Protein AF-A0A8J5ZFB8-F1 (afdb_monomer)

Organism: NCBI:txid47600

Structure (mmCIF, N/CA/C/O backbone):
data_AF-A0A8J5ZFB8-F1
#
_entry.id   AF-A0A8J5ZFB8-F1
#
loop_
_atom_site.group_PDB
_atom_site.id
_atom_site.type_symbol
_atom_site.label_atom_id
_atom_site.label_alt_id
_atom_site.label_comp_id
_atom_site.label_asym_id
_atom_site.label_entity_id
_atom_site.label_seq_id
_atom_site.pdbx_PDB_ins_code
_atom_site.Cartn_x
_atom_site.Cartn_y
_atom_site.Cartn_z
_atom_site.occupancy
_atom_site.B_iso_or_equiv
_atom_site.auth_seq_id
_atom_site.auth_comp_id
_atom_site.auth_asym_id
_atom_site.auth_atom_id
_atom_site.pdbx_PDB_model_num
ATOM 1 N N . MET A 1 1 ? 6.497 21.892 4.129 1.00 52.12 1 MET A N 1
ATOM 2 C CA . MET A 1 1 ? 6.433 20.637 3.339 1.00 52.12 1 MET A CA 1
ATOM 3 C C . MET A 1 1 ? 5.274 19.780 3.838 1.00 52.12 1 MET A C 1
ATOM 5 O O . MET A 1 1 ? 5.138 19.624 5.046 1.00 52.12 1 MET A O 1
ATOM 9 N N . LEU A 1 2 ? 4.440 19.245 2.940 1.00 57.38 2 LEU A N 1
ATOM 10 C CA . LEU A 1 2 ? 3.270 18.443 3.321 1.00 57.38 2 LEU A CA 1
ATOM 11 C C . LEU A 1 2 ? 3.693 17.146 4.047 1.00 57.38 2 LEU A C 1
ATOM 13 O O . LEU A 1 2 ? 4.609 16.471 3.569 1.00 57.38 2 LEU A O 1
ATOM 17 N N . PRO A 1 3 ? 3.012 16.735 5.138 1.00 61.84 3 PRO A N 1
ATOM 18 C CA . PRO A 1 3 ? 3.329 15.505 5.877 1.00 61.84 3 PRO A CA 1
ATOM 19 C C . PRO A 1 3 ? 3.434 14.254 4.992 1.00 61.84 3 PRO A C 1
ATOM 21 O O . PRO A 1 3 ? 4.301 13.407 5.196 1.00 61.84 3 PRO A O 1
ATOM 24 N N . LYS A 1 4 ? 2.604 14.178 3.944 1.00 54.25 4 LYS A N 1
ATOM 25 C CA . LYS A 1 4 ? 2.598 13.074 2.973 1.00 54.25 4 LYS A CA 1
ATOM 26 C C . LYS A 1 4 ? 3.912 12.949 2.189 1.00 54.25 4 LYS A C 1
ATOM 28 O O . LYS A 1 4 ? 4.352 11.833 1.936 1.00 54.25 4 LYS A O 1
ATOM 33 N N . VAL A 1 5 ? 4.564 14.069 1.861 1.00 63.19 5 VAL A N 1
ATOM 34 C CA . VAL A 1 5 ? 5.856 14.077 1.152 1.00 63.19 5 VAL A CA 1
ATOM 35 C C . VAL A 1 5 ? 6.967 13.561 2.066 1.00 63.19 5 VAL A C 1
ATOM 37 O O . VAL A 1 5 ? 7.755 12.724 1.646 1.00 63.19 5 VAL A O 1
ATOM 40 N N . ARG A 1 6 ? 6.976 13.957 3.346 1.00 62.75 6 ARG A N 1
ATOM 41 C CA . ARG A 1 6 ? 7.970 13.481 4.329 1.00 62.75 6 ARG A CA 1
ATOM 42 C C . ARG A 1 6 ? 7.887 11.972 4.558 1.00 62.75 6 ARG A C 1
ATOM 44 O O . ARG A 1 6 ? 8.910 11.294 4.566 1.00 62.75 6 ARG A O 1
ATOM 51 N N . VAL A 1 7 ? 6.673 11.440 4.715 1.00 71.19 7 VAL A N 1
ATOM 52 C CA . VAL A 1 7 ? 6.452 9.993 4.884 1.00 71.19 7 VAL A CA 1
ATOM 53 C C . VAL A 1 7 ? 6.897 9.229 3.638 1.00 71.19 7 VAL A C 1
ATOM 55 O O . VAL A 1 7 ? 7.527 8.181 3.754 1.00 71.19 7 VAL A O 1
ATOM 58 N N . PHE A 1 8 ? 6.603 9.757 2.450 1.00 69.00 8 PHE A N 1
ATOM 59 C CA . PHE A 1 8 ? 7.028 9.155 1.192 1.00 69.00 8 PHE A CA 1
ATOM 60 C C . PHE A 1 8 ? 8.556 9.142 1.038 1.00 69.00 8 PHE A C 1
ATOM 62 O O . PHE A 1 8 ? 9.12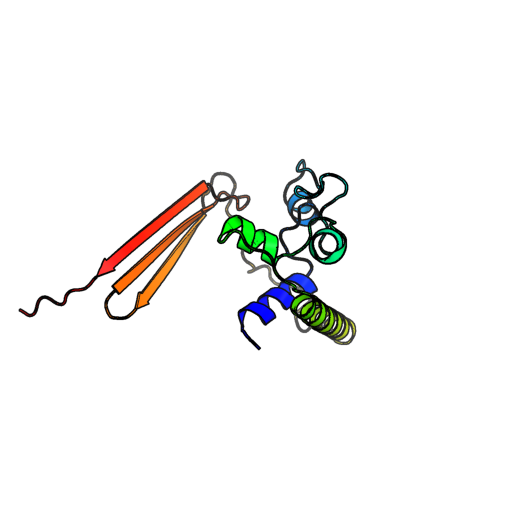3 8.078 0.795 1.00 69.00 8 PHE A O 1
ATOM 69 N N . SER A 1 9 ? 9.229 10.271 1.276 1.00 72.00 9 SER A N 1
ATOM 70 C CA . SER A 1 9 ? 10.695 10.355 1.240 1.00 72.00 9 SER A CA 1
ATOM 71 C C . SER A 1 9 ? 11.352 9.414 2.252 1.00 72.00 9 SER A C 1
ATOM 73 O O . SER A 1 9 ? 12.330 8.754 1.920 1.00 72.00 9 SER A O 1
ATOM 75 N N . CYS A 1 10 ? 10.787 9.280 3.457 1.00 73.50 10 CYS A N 1
ATOM 76 C CA . CYS A 1 10 ? 11.268 8.325 4.459 1.00 73.50 10 CYS A CA 1
ATOM 77 C C . CYS A 1 10 ? 11.179 6.872 3.955 1.00 73.50 10 CYS A C 1
ATOM 79 O O . CYS A 1 10 ? 12.138 6.112 4.070 1.00 73.50 10 CYS A O 1
ATOM 81 N N . ARG A 1 11 ? 10.063 6.496 3.313 1.00 76.94 11 ARG A N 1
ATOM 82 C CA . ARG A 1 11 ? 9.888 5.152 2.735 1.00 76.94 11 ARG A CA 1
ATOM 83 C C . ARG A 1 11 ? 10.858 4.861 1.588 1.00 76.94 11 ARG A C 1
ATOM 85 O O . ARG A 1 11 ? 11.337 3.735 1.486 1.00 76.94 11 ARG A O 1
ATOM 92 N N . ILE A 1 12 ? 11.157 5.858 0.753 1.00 77.75 12 ILE A N 1
ATOM 93 C CA . ILE A 1 12 ? 12.198 5.763 -0.285 1.00 77.75 12 ILE A CA 1
ATOM 94 C C . ILE A 1 12 ? 13.570 5.580 0.364 1.00 77.75 12 ILE A C 1
ATOM 96 O O . ILE A 1 12 ? 14.295 4.656 0.007 1.00 77.75 12 ILE A O 1
ATOM 100 N N . GLY A 1 13 ? 13.904 6.423 1.346 1.00 75.50 13 GLY A N 1
ATOM 101 C CA . GLY A 1 13 ? 15.188 6.384 2.046 1.00 75.50 13 GLY A CA 1
ATOM 102 C C . GLY A 1 13 ? 15.465 5.047 2.734 1.00 75.50 13 GLY A C 1
ATOM 103 O O . GLY A 1 13 ? 16.613 4.617 2.784 1.00 75.50 13 GLY A O 1
ATOM 104 N N . GLN A 1 14 ? 14.417 4.368 3.204 1.00 76.19 14 GLN A N 1
ATOM 105 C CA . GLN A 1 14 ? 14.492 3.043 3.824 1.00 76.19 14 GLN A CA 1
ATOM 106 C C . GLN A 1 14 ? 14.330 1.876 2.832 1.00 76.19 14 GLN A C 1
ATOM 108 O O . GLN A 1 14 ? 14.360 0.726 3.255 1.00 76.19 14 GLN A O 1
ATOM 113 N N . ASN A 1 15 ? 14.146 2.143 1.534 1.00 77.25 15 ASN A N 1
ATOM 114 C CA . ASN A 1 15 ? 13.854 1.134 0.509 1.00 77.25 15 ASN A CA 1
ATOM 115 C C . ASN A 1 15 ? 12.664 0.213 0.858 1.00 77.25 15 ASN A C 1
ATOM 117 O O . ASN A 1 15 ? 12.694 -0.978 0.580 1.00 77.25 15 ASN A O 1
ATOM 121 N N . ILE A 1 16 ? 11.607 0.757 1.470 1.00 79.38 16 ILE A N 1
ATOM 122 C CA . ILE A 1 16 ? 10.416 -0.010 1.899 1.00 79.38 16 ILE A CA 1
ATOM 123 C C . ILE A 1 16 ? 9.177 0.274 1.043 1.00 79.38 16 ILE A C 1
ATOM 125 O O . ILE A 1 16 ? 8.048 -0.008 1.454 1.00 79.38 16 ILE A O 1
ATOM 129 N N . LEU A 1 17 ? 9.349 0.885 -0.133 1.00 80.81 17 LEU A N 1
ATOM 130 C CA . LEU A 1 17 ? 8.241 0.976 -1.079 1.00 80.81 17 LEU A CA 1
ATOM 131 C C . LEU A 1 17 ? 7.858 -0.432 -1.566 1.00 80.81 17 LEU A C 1
ATOM 133 O O . LEU A 1 17 ? 8.731 -1.288 -1.703 1.00 80.81 17 LEU A O 1
ATOM 137 N N . PRO A 1 18 ? 6.563 -0.688 -1.823 1.00 79.56 18 PRO A N 1
ATOM 138 C CA . PRO A 1 18 ? 6.068 -1.996 -2.243 1.00 79.56 18 PRO A CA 1
ATOM 139 C C . PRO A 1 18 ? 6.366 -2.244 -3.730 1.00 79.56 18 PRO A C 1
ATOM 141 O O . PRO A 1 18 ? 5.467 -2.269 -4.571 1.00 79.56 18 PRO A O 1
ATOM 144 N N . THR A 1 19 ? 7.644 -2.360 -4.056 1.00 85.44 19 THR A N 1
ATOM 145 C CA . THR A 1 19 ? 8.169 -2.790 -5.351 1.00 85.44 19 THR A CA 1
ATOM 146 C C . THR A 1 19 ? 8.174 -4.316 -5.433 1.00 85.44 19 THR A C 1
ATOM 148 O O . THR A 1 19 ? 8.139 -4.990 -4.401 1.00 85.44 19 THR A O 1
ATOM 151 N N . TYR A 1 20 ? 8.135 -4.887 -6.641 1.00 81.19 20 TYR A N 1
ATOM 152 C CA . TYR A 1 20 ? 8.010 -6.344 -6.785 1.00 81.19 20 TYR A CA 1
ATOM 153 C C . TYR A 1 20 ? 9.247 -7.079 -6.262 1.00 81.19 20 TYR A C 1
ATOM 155 O O . TYR A 1 20 ? 9.095 -8.167 -5.716 1.00 81.19 20 TYR A O 1
ATOM 163 N N . ASP A 1 21 ? 10.433 -6.469 -6.318 1.00 86.31 21 ASP A N 1
ATOM 164 C CA . ASP A 1 21 ? 11.631 -6.993 -5.650 1.00 86.31 21 ASP A CA 1
ATOM 165 C C . ASP A 1 21 ? 11.443 -7.116 -4.122 1.00 86.31 21 ASP A C 1
ATOM 167 O O . ASP A 1 21 ? 11.659 -8.179 -3.540 1.00 86.31 21 ASP A O 1
ATOM 171 N N . ASN A 1 22 ? 10.938 -6.070 -3.470 1.00 81.69 22 ASN A N 1
ATOM 172 C CA . ASN A 1 22 ? 10.671 -6.032 -2.036 1.00 81.69 22 ASN A CA 1
ATOM 173 C C . ASN A 1 22 ? 9.534 -6.981 -1.643 1.00 81.69 22 ASN A C 1
ATOM 175 O O . ASN A 1 22 ? 9.583 -7.620 -0.592 1.00 81.69 22 ASN A O 1
ATOM 179 N N . ILE A 1 23 ? 8.510 -7.104 -2.489 1.00 78.25 23 ILE A N 1
ATOM 180 C CA . ILE A 1 23 ? 7.400 -8.034 -2.276 1.00 78.25 23 ILE A CA 1
ATOM 181 C C . ILE A 1 23 ? 7.880 -9.483 -2.423 1.00 78.25 23 ILE A C 1
ATOM 183 O O . ILE A 1 23 ? 7.521 -10.313 -1.589 1.00 78.25 23 ILE A O 1
ATOM 187 N N . ALA A 1 24 ? 8.711 -9.792 -3.421 1.00 82.12 24 ALA A N 1
ATOM 188 C CA . ALA A 1 24 ? 9.274 -11.127 -3.625 1.00 82.12 24 ALA A CA 1
ATOM 189 C C . ALA A 1 24 ? 10.224 -11.543 -2.486 1.00 82.12 24 ALA A C 1
ATOM 191 O O . ALA A 1 24 ? 10.258 -12.713 -2.104 1.00 82.12 24 ALA A O 1
ATOM 192 N N . CYS A 1 25 ? 10.925 -10.588 -1.860 1.00 76.56 25 CYS A N 1
ATOM 193 C CA . CYS A 1 25 ? 11.694 -10.835 -0.634 1.00 76.56 25 CYS A CA 1
ATOM 194 C C . CYS A 1 25 ? 10.813 -11.287 0.545 1.00 76.56 25 CYS A C 1
ATOM 196 O O . CYS A 1 25 ? 11.258 -12.065 1.390 1.00 76.56 25 CYS A O 1
ATOM 198 N N . ILE A 1 26 ? 9.561 -10.823 0.608 1.00 73.19 26 ILE A N 1
ATOM 199 C CA . ILE A 1 26 ? 8.589 -11.222 1.638 1.00 73.19 26 ILE A CA 1
ATOM 200 C C . ILE A 1 26 ? 7.872 -12.522 1.236 1.00 73.19 26 ILE A C 1
ATOM 202 O O . ILE A 1 26 ? 7.627 -13.384 2.082 1.00 73.19 26 ILE A O 1
ATOM 206 N N . ARG A 1 27 ? 7.548 -12.680 -0.052 1.00 71.69 27 ARG A N 1
ATOM 207 C CA . ARG A 1 27 ? 6.828 -13.821 -0.628 1.00 71.69 27 ARG A CA 1
ATOM 208 C C . ARG A 1 27 ? 7.687 -14.523 -1.669 1.00 71.69 27 ARG A C 1
ATOM 210 O O . ARG A 1 27 ? 7.728 -14.139 -2.838 1.00 71.69 27 ARG A O 1
ATOM 217 N N . LYS A 1 28 ? 8.310 -15.616 -1.238 1.00 72.50 28 LYS A N 1
ATOM 218 C CA . LYS A 1 28 ? 9.020 -16.524 -2.139 1.00 72.50 28 LYS A CA 1
ATOM 219 C C . LYS A 1 28 ? 8.042 -17.021 -3.218 1.00 72.50 28 LYS A C 1
ATOM 221 O O . LYS A 1 28 ? 6.899 -17.333 -2.893 1.00 72.50 28 LYS A O 1
ATOM 226 N N . ASN A 1 29 ? 8.495 -17.091 -4.471 1.00 79.06 29 ASN A N 1
ATOM 227 C CA . ASN A 1 29 ? 7.738 -17.483 -5.680 1.00 79.06 29 ASN A CA 1
ATOM 228 C C . ASN A 1 29 ? 6.887 -16.397 -6.363 1.00 79.06 29 ASN A C 1
ATOM 230 O O . ASN A 1 29 ? 6.173 -16.712 -7.314 1.00 79.06 29 ASN A O 1
ATOM 234 N N . LEU A 1 30 ? 6.958 -15.132 -5.942 1.00 77.44 30 LEU A N 1
ATOM 235 C CA . LEU A 1 30 ? 6.443 -14.041 -6.772 1.00 77.44 30 LEU A CA 1
ATOM 236 C C . LEU A 1 30 ? 7.491 -13.585 -7.785 1.00 77.44 30 LEU A C 1
ATOM 238 O O . LEU A 1 30 ? 8.684 -13.547 -7.493 1.00 77.44 30 LEU A O 1
ATOM 242 N N . SER A 1 31 ? 7.020 -13.234 -8.982 1.00 83.44 31 SER A N 1
ATOM 243 C CA . SER A 1 31 ? 7.865 -12.616 -9.998 1.00 83.44 31 SER A CA 1
ATOM 244 C C . SER A 1 31 ? 8.352 -11.255 -9.504 1.00 83.44 31 SER A C 1
ATOM 246 O O . SER A 1 31 ? 7.579 -10.473 -8.954 1.00 83.44 31 SER A O 1
ATOM 248 N N . THR A 1 32 ? 9.630 -10.971 -9.729 1.00 88.94 32 THR A N 1
ATOM 249 C CA . THR A 1 32 ? 10.240 -9.654 -9.524 1.00 88.94 32 THR A CA 1
ATOM 250 C C . THR A 1 32 ? 10.034 -8.736 -10.726 1.00 88.94 32 THR A C 1
ATOM 252 O O . THR A 1 32 ? 10.272 -7.532 -10.631 1.00 88.94 32 THR A O 1
ATOM 255 N N . THR A 1 33 ? 9.547 -9.278 -11.846 1.00 89.88 33 THR A N 1
ATOM 256 C CA . THR A 1 33 ? 9.391 -8.563 -13.108 1.00 89.88 33 THR A CA 1
ATOM 257 C C . THR A 1 33 ? 8.383 -7.433 -12.979 1.00 89.88 33 THR A C 1
ATOM 259 O O . THR A 1 33 ? 7.278 -7.587 -12.459 1.00 89.88 33 THR A O 1
ATOM 262 N N . CYS A 1 34 ? 8.759 -6.280 -13.516 1.00 84.94 34 CYS A N 1
ATOM 263 C CA . CYS A 1 34 ? 7.976 -5.071 -13.446 1.00 84.94 34 CYS A CA 1
ATOM 264 C C . CYS A 1 34 ? 6.621 -5.243 -14.132 1.00 84.94 34 CYS A C 1
ATOM 266 O O . CYS A 1 34 ? 6.572 -5.452 -15.348 1.00 84.94 34 CYS A O 1
ATOM 268 N N . PRO A 1 35 ? 5.500 -5.057 -13.416 1.00 79.44 35 PRO A N 1
ATOM 269 C CA . PRO A 1 35 ? 4.173 -5.227 -13.997 1.00 79.44 35 PRO A CA 1
ATOM 270 C C . PRO A 1 35 ? 3.865 -4.180 -15.079 1.00 79.44 35 PRO A C 1
ATOM 272 O O . PRO A 1 35 ? 2.957 -4.371 -15.887 1.00 79.44 35 PRO A O 1
ATOM 275 N N . ARG A 1 36 ? 4.611 -3.065 -15.115 1.00 78.06 36 ARG A N 1
ATOM 276 C CA . ARG A 1 36 ? 4.393 -1.959 -16.057 1.00 78.06 36 ARG A CA 1
ATOM 277 C C . ARG A 1 36 ? 5.070 -2.190 -17.399 1.00 78.06 36 ARG A C 1
ATOM 279 O O . ARG A 1 36 ? 4.402 -2.202 -18.439 1.00 78.06 36 ARG A O 1
ATOM 286 N N . CYS A 1 37 ? 6.395 -2.306 -17.390 1.00 84.31 37 CYS A N 1
ATOM 287 C CA . CYS A 1 37 ? 7.168 -2.472 -18.618 1.00 84.31 37 CYS A CA 1
ATOM 288 C C . CYS A 1 37 ? 7.297 -3.940 -19.023 1.00 84.31 37 CYS A C 1
ATOM 290 O O . CYS A 1 37 ? 7.442 -4.192 -20.209 1.00 84.31 37 CYS A O 1
ATOM 292 N N . LYS A 1 38 ? 7.206 -4.880 -18.070 1.00 86.12 38 LYS A N 1
ATOM 293 C CA . LYS A 1 38 ? 7.432 -6.323 -18.254 1.00 86.12 38 LYS A CA 1
ATOM 294 C C . LYS A 1 38 ? 8.816 -6.694 -18.805 1.00 86.12 38 LYS A C 1
ATOM 296 O O . LYS A 1 38 ? 9.014 -7.826 -19.222 1.00 86.12 38 LYS A O 1
ATOM 301 N N . ASN A 1 39 ? 9.762 -5.756 -18.779 1.00 85.44 39 ASN A N 1
ATOM 302 C CA . ASN A 1 39 ? 11.061 -5.890 -19.444 1.00 85.44 39 ASN A CA 1
ATOM 303 C C . ASN A 1 39 ? 12.235 -6.061 -18.472 1.00 85.44 39 ASN A C 1
ATOM 305 O O . ASN A 1 39 ? 13.322 -6.441 -18.887 1.00 85.44 39 ASN A O 1
ATOM 309 N N . SER A 1 40 ? 12.042 -5.743 -17.196 1.00 87.62 40 SER A N 1
ATOM 310 C CA . SER A 1 40 ? 13.069 -5.830 -16.157 1.00 87.62 40 SER A CA 1
ATOM 311 C C . SER A 1 40 ? 12.410 -5.963 -14.794 1.00 87.62 40 SER A C 1
ATOM 313 O O . SER A 1 40 ? 11.203 -5.748 -14.672 1.00 87.62 40 SER A O 1
ATOM 315 N N . ASP A 1 41 ? 13.189 -6.261 -13.764 1.00 90.31 41 ASP A N 1
ATOM 316 C CA . ASP A 1 41 ? 12.681 -6.324 -12.398 1.00 90.31 41 ASP A CA 1
ATOM 317 C C . ASP A 1 41 ? 12.252 -4.943 -11.887 1.00 90.31 41 ASP A C 1
ATOM 319 O O . ASP A 1 41 ? 12.901 -3.927 -12.147 1.00 90.31 41 ASP A O 1
ATOM 323 N N . GLU A 1 42 ? 11.124 -4.881 -11.177 1.00 86.75 42 GLU A N 1
ATOM 324 C CA . GLU A 1 42 ? 10.674 -3.649 -10.529 1.00 86.75 42 GLU A CA 1
ATOM 325 C C . GLU A 1 42 ? 11.372 -3.501 -9.185 1.00 86.75 42 GLU A C 1
ATOM 327 O O . GLU A 1 42 ? 10.850 -3.914 -8.152 1.00 86.75 42 GLU A O 1
ATOM 332 N N . THR A 1 43 ? 12.546 -2.876 -9.240 1.00 88.19 43 THR A N 1
ATOM 333 C CA . THR A 1 43 ? 13.261 -2.325 -8.085 1.00 88.19 43 THR A CA 1
ATOM 334 C C . THR A 1 43 ? 12.773 -0.925 -7.741 1.00 88.19 43 THR A C 1
ATOM 336 O O . THR A 1 43 ? 12.068 -0.302 -8.532 1.00 88.19 43 THR A O 1
ATOM 339 N N . LEU A 1 44 ? 13.169 -0.367 -6.594 1.00 82.62 44 LEU A N 1
ATOM 340 C CA . LEU A 1 44 ? 12.891 1.039 -6.264 1.00 82.62 44 LEU A CA 1
ATOM 341 C C . LEU A 1 44 ? 13.388 2.005 -7.347 1.00 82.62 44 LEU A C 1
ATOM 343 O O . LEU A 1 44 ? 12.656 2.908 -7.751 1.00 82.62 44 LEU A O 1
ATOM 347 N N . ILE A 1 45 ? 14.614 1.808 -7.831 1.00 82.50 45 ILE A N 1
ATOM 348 C CA . ILE A 1 45 ? 15.222 2.673 -8.850 1.00 82.50 45 ILE A CA 1
ATOM 349 C C . ILE A 1 45 ? 14.499 2.487 -10.183 1.00 82.50 45 ILE A C 1
ATOM 351 O O . ILE A 1 45 ? 14.110 3.474 -10.813 1.00 82.50 45 ILE A O 1
ATOM 355 N N . HIS A 1 46 ? 14.223 1.238 -10.564 1.00 82.88 46 HIS A N 1
ATOM 356 C CA . HIS A 1 46 ? 13.455 0.960 -11.766 1.00 82.88 46 HIS A CA 1
ATOM 357 C C . HIS A 1 46 ? 12.072 1.604 -11.683 1.00 82.88 46 HIS A C 1
ATOM 359 O O . HIS A 1 46 ? 11.652 2.334 -12.578 1.00 82.88 46 HIS A O 1
ATOM 365 N N . ALA A 1 47 ? 11.376 1.400 -10.568 1.00 80.94 47 ALA A N 1
ATOM 366 C CA . ALA A 1 47 ? 10.013 1.845 -10.374 1.00 80.94 47 ALA A CA 1
ATOM 367 C C . ALA A 1 47 ? 9.853 3.366 -10.434 1.00 80.94 47 ALA A C 1
ATOM 369 O O . ALA A 1 47 ? 8.777 3.833 -10.821 1.00 80.94 47 ALA A O 1
ATOM 370 N N . MET A 1 48 ? 10.890 4.089 -10.009 1.00 75.12 48 MET A N 1
ATOM 371 C CA . MET A 1 48 ? 10.860 5.525 -9.766 1.00 75.12 48 MET A CA 1
ATOM 372 C C . MET A 1 48 ? 11.639 6.359 -10.781 1.00 75.12 48 MET A C 1
ATOM 374 O O . MET A 1 48 ? 11.391 7.561 -10.865 1.00 75.12 48 MET A O 1
ATOM 378 N N . LYS A 1 49 ? 12.575 5.763 -11.528 1.00 72.81 49 LYS A N 1
ATOM 379 C CA . LYS A 1 49 ? 13.446 6.478 -12.471 1.00 72.81 49 LYS A CA 1
ATOM 380 C C . LYS A 1 49 ? 13.522 5.800 -13.831 1.00 72.81 49 LYS A C 1
ATOM 382 O O . LYS A 1 49 ? 13.294 6.458 -14.837 1.00 72.81 49 LYS A O 1
ATOM 387 N N . GLU A 1 50 ? 13.864 4.516 -13.864 1.00 78.19 50 GLU A N 1
ATOM 388 C CA . GLU A 1 50 ? 14.313 3.865 -15.107 1.00 78.19 50 GLU A CA 1
ATOM 389 C C . GLU A 1 50 ? 13.174 3.240 -15.911 1.00 78.19 50 GLU A C 1
ATOM 391 O O . GLU A 1 50 ? 13.341 2.960 -17.096 1.00 78.19 50 GLU A O 1
ATOM 396 N N . CYS A 1 51 ? 12.015 2.996 -15.295 1.00 79.75 51 CYS A N 1
ATOM 397 C CA . CYS A 1 51 ? 10.897 2.395 -16.002 1.00 79.75 51 CYS A CA 1
ATOM 398 C C . CYS A 1 51 ? 10.438 3.331 -17.134 1.00 79.75 51 CYS A C 1
ATOM 400 O O . CYS A 1 51 ? 10.074 4.474 -16.869 1.00 79.75 51 CYS A O 1
ATOM 402 N N . PRO A 1 52 ? 10.337 2.853 -18.386 1.00 75.81 52 PRO A N 1
ATOM 403 C CA . PRO A 1 52 ? 9.821 3.667 -19.490 1.00 75.81 52 PRO A CA 1
ATOM 404 C C . PRO A 1 52 ? 8.369 4.127 -19.277 1.00 75.81 52 PRO A C 1
ATOM 406 O O . PRO A 1 52 ? 7.912 5.075 -19.902 1.00 75.81 52 PRO A O 1
ATOM 409 N N . LYS A 1 53 ? 7.634 3.441 -18.388 1.00 71.94 53 LYS A N 1
ATOM 410 C CA . LYS A 1 53 ? 6.261 3.762 -17.963 1.00 71.94 53 LYS A CA 1
ATOM 411 C C . LYS A 1 53 ? 6.241 4.319 -16.532 1.00 71.94 53 LYS A C 1
ATOM 413 O O . LYS A 1 53 ? 5.504 3.842 -15.660 1.00 71.94 53 LYS A O 1
ATOM 418 N N . ASN A 1 54 ? 7.136 5.253 -16.244 1.00 65.56 54 ASN A N 1
ATOM 419 C CA . ASN A 1 54 ? 7.322 5.820 -14.917 1.00 65.56 54 ASN A CA 1
ATOM 420 C C . ASN A 1 54 ? 6.598 7.149 -14.771 1.00 65.56 54 ASN A C 1
ATOM 422 O O . ASN A 1 54 ? 7.025 8.084 -15.412 1.00 65.56 54 ASN A O 1
ATOM 426 N N . TYR A 1 55 ? 5.624 7.229 -13.864 1.00 60.31 55 TYR A N 1
ATOM 427 C CA . TYR A 1 55 ? 5.486 8.308 -12.880 1.00 60.31 55 TYR A CA 1
ATOM 428 C C . TYR A 1 55 ? 4.626 7.733 -11.742 1.00 60.31 55 TYR A C 1
ATOM 430 O O . TYR A 1 55 ? 3.537 7.209 -11.980 1.00 60.31 55 TYR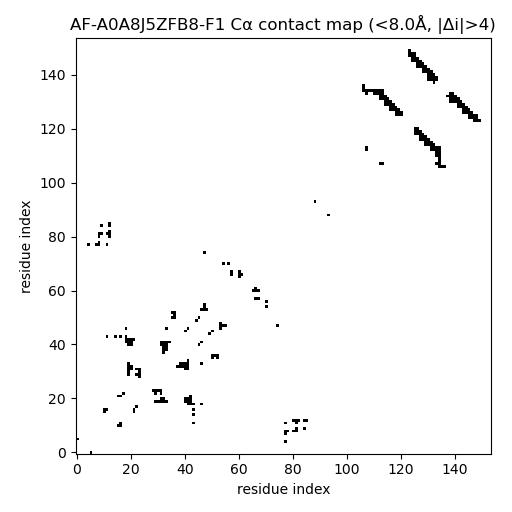 A O 1
ATOM 438 N N . TRP A 1 56 ? 5.074 7.796 -10.483 1.00 53.19 56 TRP A N 1
ATOM 439 C CA . TRP A 1 56 ? 4.255 7.384 -9.320 1.00 53.19 56 TRP A CA 1
ATOM 440 C C . TRP A 1 56 ? 2.880 8.089 -9.309 1.00 53.19 56 TRP A C 1
ATOM 442 O O . TRP A 1 56 ? 1.868 7.512 -8.903 1.00 53.19 56 TRP A O 1
ATOM 452 N N . ASN A 1 57 ? 2.833 9.312 -9.850 1.00 48.81 57 ASN A N 1
ATOM 453 C CA . ASN A 1 57 ? 1.603 10.055 -10.093 1.00 48.81 57 ASN A CA 1
ATOM 454 C C . ASN A 1 57 ? 0.766 9.509 -11.253 1.00 48.81 57 ASN A C 1
ATOM 456 O O . ASN A 1 57 ? -0.445 9.554 -11.112 1.00 48.81 57 ASN A O 1
ATOM 460 N N . ASP A 1 58 ? 1.340 8.947 -12.321 1.00 48.34 58 ASP A N 1
ATOM 461 C CA . ASP A 1 58 ? 0.574 8.289 -13.393 1.00 48.34 58 ASP A CA 1
ATOM 462 C C . ASP A 1 58 ? -0.014 6.961 -12.929 1.00 48.34 58 ASP A C 1
ATOM 464 O O . ASP A 1 58 ? -1.127 6.629 -13.307 1.00 48.34 58 ASP A O 1
ATOM 468 N N . ARG A 1 59 ? 0.648 6.230 -12.024 1.00 54.41 59 ARG A N 1
ATOM 469 C CA . ARG A 1 59 ? 0.034 5.058 -11.377 1.00 54.41 59 ARG A CA 1
ATOM 470 C C . ARG A 1 59 ? -1.166 5.466 -10.520 1.00 54.41 59 ARG A C 1
ATOM 472 O O . ARG A 1 59 ? -2.223 4.861 -10.637 1.00 54.41 59 ARG A O 1
ATOM 479 N N . ASN A 1 60 ? -1.027 6.503 -9.690 1.00 48.03 60 ASN A N 1
ATOM 480 C CA . ASN A 1 60 ? -2.139 6.988 -8.868 1.00 48.03 60 ASN A CA 1
ATOM 481 C C . ASN A 1 60 ? -3.236 7.643 -9.732 1.00 48.03 60 ASN A C 1
ATOM 483 O O . ASN A 1 60 ? -4.408 7.341 -9.569 1.00 48.03 60 ASN A O 1
ATOM 487 N N . LYS A 1 61 ? -2.904 8.482 -10.714 1.00 45.56 61 LYS A N 1
ATOM 488 C CA . LYS A 1 61 ? -3.885 9.134 -11.595 1.00 45.56 61 LYS A CA 1
ATOM 489 C C . LYS A 1 61 ? -4.486 8.198 -12.636 1.00 45.56 61 LYS A C 1
ATOM 491 O O . LYS A 1 61 ? -5.640 8.399 -12.958 1.00 45.56 61 LYS A O 1
ATOM 496 N N . MET A 1 62 ? -3.812 7.176 -13.149 1.00 45.12 62 MET A N 1
ATOM 497 C CA . MET A 1 62 ? -4.455 6.174 -14.014 1.00 45.12 62 MET A CA 1
ATOM 498 C C . MET A 1 62 ? -5.443 5.316 -13.218 1.00 45.12 62 MET A C 1
ATOM 500 O O . MET A 1 62 ? -6.494 4.957 -13.735 1.00 45.12 62 MET A O 1
ATOM 504 N N . VAL A 1 63 ? -5.141 5.048 -11.944 1.00 45.53 63 VAL A N 1
ATOM 505 C CA . VAL A 1 63 ? -6.055 4.353 -11.029 1.00 45.53 63 VAL A CA 1
ATOM 506 C C . VAL A 1 63 ? -7.225 5.250 -10.586 1.00 45.53 63 VAL A C 1
ATOM 508 O O . VAL A 1 63 ? -8.309 4.723 -10.358 1.00 45.53 63 VAL A O 1
ATOM 511 N N . PHE A 1 64 ? -7.050 6.580 -10.492 1.00 46.78 64 PHE A N 1
ATOM 512 C CA . PHE A 1 64 ? -8.064 7.479 -9.906 1.00 46.78 64 PHE A CA 1
ATOM 513 C C . PHE A 1 64 ? -8.692 8.548 -10.845 1.00 46.78 64 PHE A C 1
ATOM 515 O O . PHE A 1 64 ? -9.810 8.969 -10.569 1.00 46.78 64 PHE A O 1
ATOM 522 N N . HIS A 1 65 ? -8.035 9.027 -11.919 1.00 45.50 65 HIS A N 1
ATOM 523 C CA . HIS A 1 65 ? -8.414 10.276 -12.637 1.00 45.50 65 HIS A CA 1
ATOM 524 C C . HIS A 1 65 ? -8.048 10.439 -14.147 1.00 45.50 65 HIS A C 1
ATOM 526 O O . HIS A 1 65 ? -8.428 11.447 -14.740 1.00 45.50 65 HIS A O 1
ATOM 532 N N . GLY A 1 66 ? -7.311 9.531 -14.797 1.00 41.88 66 GLY A N 1
ATOM 533 C CA . GLY A 1 66 ? -7.162 9.463 -16.266 1.00 41.88 66 GLY A CA 1
ATOM 534 C C . GLY A 1 66 ? -6.414 10.592 -17.015 1.00 41.88 66 GLY A C 1
ATOM 535 O O . GLY A 1 66 ? -6.679 10.773 -18.200 1.00 41.88 66 GLY A O 1
ATOM 536 N N . LYS A 1 67 ? -5.499 11.363 -16.399 1.00 43.47 67 LYS A N 1
ATOM 537 C CA . LYS A 1 67 ? -4.713 12.432 -17.083 1.00 43.47 67 LYS A CA 1
ATOM 538 C C . LYS A 1 67 ? -3.244 12.492 -16.635 1.00 43.47 67 LYS A C 1
ATOM 540 O O . LYS A 1 67 ? -2.993 12.313 -15.445 1.00 43.47 67 LYS A O 1
ATOM 545 N N . ALA A 1 68 ? -2.319 12.858 -17.532 1.00 44.44 68 ALA A N 1
ATOM 546 C CA . ALA A 1 68 ? -0.875 13.009 -17.268 1.00 44.44 68 ALA A CA 1
ATOM 547 C C . ALA A 1 68 ? -0.409 14.484 -17.339 1.00 44.44 68 ALA A C 1
ATOM 549 O O . ALA A 1 68 ? -0.905 15.219 -18.190 1.00 44.44 68 ALA A O 1
ATOM 550 N N . ASP A 1 69 ? 0.513 14.910 -16.456 1.00 51.66 69 ASP A N 1
ATOM 551 C CA . ASP A 1 69 ? 1.333 16.134 -16.629 1.00 51.66 69 ASP A CA 1
ATOM 552 C C . ASP A 1 69 ? 2.643 16.110 -15.786 1.00 51.66 69 ASP A C 1
ATOM 554 O O . ASP A 1 69 ? 2.770 15.342 -14.822 1.00 51.66 69 ASP A O 1
ATOM 558 N N . ALA A 1 70 ? 3.613 16.952 -16.168 1.00 51.94 70 ALA A N 1
ATOM 559 C CA . ALA A 1 70 ? 5.051 16.931 -15.869 1.00 51.94 70 ALA A CA 1
ATOM 560 C C . ALA A 1 70 ? 5.434 16.938 -14.371 1.00 51.94 70 ALA A C 1
ATOM 562 O O . ALA A 1 70 ? 5.277 17.927 -13.656 1.00 51.94 70 ALA A O 1
ATOM 563 N N . THR A 1 71 ? 6.022 15.830 -13.894 1.00 50.25 71 THR A N 1
ATOM 564 C CA . THR A 1 71 ? 6.390 15.614 -1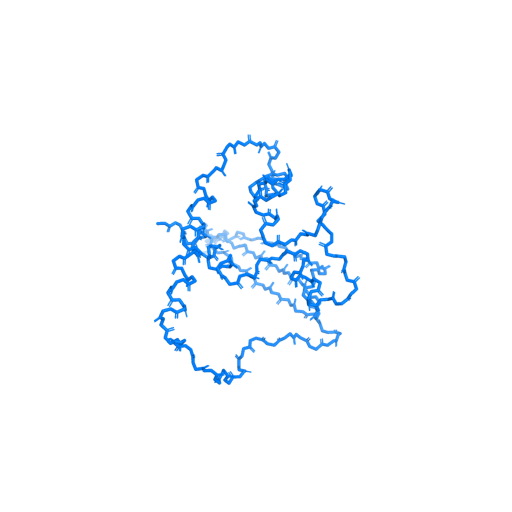2.480 1.00 50.25 71 THR A CA 1
ATOM 565 C C . THR A 1 71 ? 7.896 15.325 -12.306 1.00 50.25 71 THR A C 1
ATOM 567 O O . THR A 1 71 ? 8.282 14.223 -11.925 1.00 50.25 71 THR A O 1
ATOM 570 N N . MET A 1 72 ? 8.767 16.308 -12.562 1.00 52.41 72 MET A N 1
ATOM 571 C CA . MET A 1 72 ? 10.221 16.210 -12.285 1.00 52.41 72 MET A CA 1
ATOM 572 C C . MET A 1 72 ? 10.587 16.668 -10.856 1.00 52.41 72 MET A C 1
ATOM 574 O O . MET A 1 72 ? 11.400 16.043 -10.180 1.00 52.41 72 MET A O 1
ATOM 578 N N . VAL A 1 73 ? 9.897 17.687 -10.331 1.00 54.16 73 VAL A N 1
ATOM 579 C CA . VAL A 1 73 ? 10.229 18.339 -9.045 1.00 54.16 73 VAL A CA 1
ATOM 580 C C . VAL A 1 73 ? 10.031 17.423 -7.827 1.00 54.16 73 VAL A C 1
ATOM 582 O O . VAL A 1 73 ? 10.821 17.440 -6.887 1.00 54.16 73 VAL A O 1
ATOM 585 N N . VAL A 1 74 ? 8.993 16.578 -7.824 1.00 54.25 74 VAL A N 1
ATOM 586 C CA . VAL A 1 74 ? 8.734 15.650 -6.700 1.00 54.25 74 VAL A CA 1
ATOM 587 C C . VAL A 1 74 ? 9.826 14.581 -6.601 1.00 54.25 74 VAL A C 1
ATOM 589 O O . VAL A 1 74 ? 10.193 14.177 -5.498 1.00 54.25 74 VAL A O 1
ATOM 592 N N . TRP A 1 75 ? 10.353 14.142 -7.745 1.00 56.41 75 TRP A N 1
ATOM 593 C CA . TRP A 1 75 ? 11.434 13.164 -7.822 1.00 56.41 75 TRP A CA 1
ATOM 594 C C . TRP A 1 75 ? 12.757 13.747 -7.325 1.00 56.41 75 TRP A C 1
ATOM 596 O O . TRP A 1 75 ? 13.425 13.128 -6.501 1.00 56.41 75 TRP A O 1
ATOM 606 N N . GLU A 1 76 ? 13.107 14.956 -7.761 1.00 60.47 76 GLU A N 1
ATOM 607 C CA . GLU A 1 76 ? 14.317 15.651 -7.310 1.00 60.47 76 GLU A CA 1
ATOM 608 C C . GLU A 1 76 ? 14.294 15.905 -5.802 1.00 60.47 76 GLU A C 1
ATOM 610 O O . GLU A 1 76 ? 15.238 15.542 -5.105 1.00 60.47 76 GLU A O 1
ATOM 615 N N . ILE A 1 77 ? 13.175 16.404 -5.267 1.00 60.38 77 ILE A N 1
ATOM 616 C CA . ILE A 1 77 ? 13.006 16.609 -3.823 1.00 60.38 77 ILE A CA 1
ATOM 617 C C . ILE A 1 77 ? 13.136 15.277 -3.069 1.00 60.38 77 ILE A C 1
ATOM 619 O O . ILE A 1 77 ? 13.849 15.197 -2.069 1.00 60.38 77 ILE A O 1
ATOM 623 N N . ALA A 1 78 ? 12.480 14.210 -3.535 1.00 59.75 78 ALA A N 1
ATOM 624 C CA . ALA A 1 78 ? 12.569 12.902 -2.890 1.00 59.75 78 ALA A CA 1
ATOM 625 C C . ALA A 1 78 ? 13.995 12.320 -2.922 1.00 59.75 78 ALA A C 1
ATOM 627 O O . ALA A 1 78 ? 14.415 11.712 -1.936 1.00 59.75 78 ALA A O 1
ATOM 628 N N . GLN A 1 79 ? 14.750 12.531 -4.007 1.00 63.31 79 GLN A N 1
ATOM 629 C CA . GLN A 1 79 ? 16.153 12.123 -4.108 1.00 63.31 79 GLN A CA 1
ATOM 630 C C . GLN A 1 79 ? 17.049 12.906 -3.150 1.00 63.31 79 GLN A C 1
ATOM 632 O O . GLN A 1 79 ? 17.818 12.282 -2.421 1.00 63.31 79 GLN A O 1
ATOM 637 N N . THR A 1 80 ? 16.929 14.237 -3.104 1.00 67.31 80 THR A N 1
ATOM 638 C CA . THR A 1 80 ? 17.708 15.081 -2.185 1.00 67.31 80 THR A CA 1
ATOM 639 C C . THR A 1 80 ? 17.488 14.640 -0.743 1.00 67.31 80 THR A C 1
ATOM 641 O O . THR A 1 80 ? 18.448 14.320 -0.050 1.00 67.31 80 THR A O 1
ATOM 644 N N . PHE A 1 81 ? 16.232 14.463 -0.326 1.00 62.50 81 PHE A N 1
ATOM 645 C CA . PHE A 1 81 ? 15.928 13.990 1.026 1.00 62.50 81 PHE A CA 1
ATOM 646 C C . PHE A 1 81 ? 16.356 12.543 1.278 1.00 62.50 81 PHE A C 1
ATOM 648 O O . PHE A 1 81 ? 16.793 12.225 2.380 1.00 62.50 81 PHE A O 1
ATOM 655 N N . SER A 1 82 ? 16.246 11.646 0.294 1.00 63.34 82 SER A N 1
ATOM 656 C CA . SER A 1 82 ? 16.734 10.273 0.452 1.00 63.34 82 SER A CA 1
ATOM 657 C C . SER A 1 82 ? 18.252 10.232 0.603 1.00 63.34 82 SER A C 1
ATOM 659 O O . SER A 1 82 ? 18.751 9.394 1.352 1.00 63.34 82 SER A O 1
ATOM 661 N N . ASN A 1 83 ? 18.982 11.085 -0.113 1.00 62.44 83 ASN A N 1
ATOM 662 C CA . ASN A 1 83 ? 20.432 11.173 -0.017 1.00 62.44 83 ASN A CA 1
ATOM 663 C C . ASN A 1 83 ? 20.842 11.804 1.311 1.00 62.44 83 ASN A C 1
ATOM 665 O O . ASN A 1 83 ? 21.661 11.219 2.007 1.00 62.44 83 ASN A O 1
ATOM 669 N N . GLU A 1 84 ? 20.211 12.903 1.723 1.00 63.62 84 GLU A N 1
ATOM 670 C CA . GLU A 1 84 ? 20.419 13.504 3.046 1.00 63.62 84 GLU A CA 1
ATOM 671 C C . GLU A 1 84 ? 20.114 12.516 4.177 1.00 63.62 84 GLU A C 1
ATOM 673 O O . GLU A 1 84 ? 20.888 12.406 5.120 1.00 63.62 84 GLU A O 1
ATOM 678 N N . PHE A 1 85 ? 19.039 11.729 4.065 1.00 61.19 85 PHE A N 1
ATOM 679 C CA . PHE A 1 85 ? 18.689 10.699 5.045 1.00 61.19 85 PHE A CA 1
ATOM 680 C C . PHE A 1 85 ? 19.716 9.561 5.093 1.00 61.19 85 PHE A C 1
ATOM 682 O O . PHE A 1 85 ? 20.081 9.103 6.175 1.00 61.19 85 PHE A O 1
ATOM 689 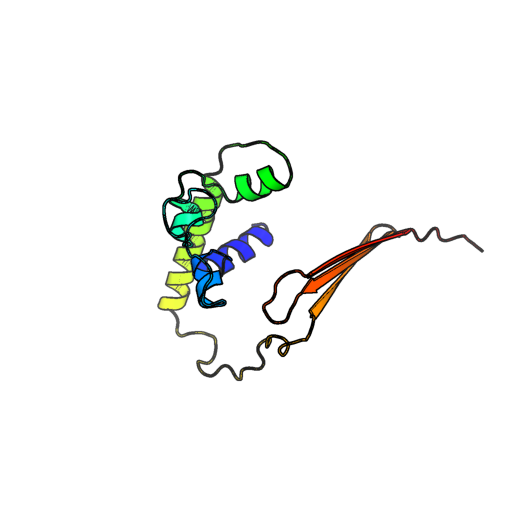N N . LYS A 1 86 ? 20.206 9.098 3.936 1.00 59.97 86 LYS A N 1
ATOM 690 C CA . LYS A 1 86 ? 21.279 8.093 3.868 1.00 59.97 86 LYS A CA 1
ATOM 691 C C . LYS A 1 86 ? 22.575 8.638 4.460 1.00 59.97 86 LYS A C 1
ATOM 693 O O . LYS A 1 86 ? 23.166 7.972 5.297 1.00 59.97 86 LYS A O 1
ATOM 698 N N . ILE A 1 87 ? 22.972 9.855 4.090 1.00 63.34 87 ILE A N 1
ATOM 699 C CA . ILE A 1 87 ? 24.158 10.536 4.622 1.00 63.34 87 ILE A CA 1
ATOM 700 C C . ILE A 1 87 ? 24.037 10.698 6.140 1.00 63.34 87 ILE A C 1
ATOM 702 O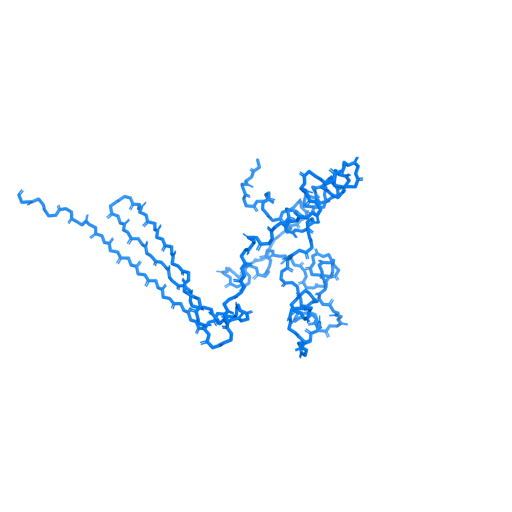 O . ILE A 1 87 ? 24.955 10.323 6.858 1.00 63.34 87 ILE A O 1
ATOM 706 N N . PHE A 1 88 ? 22.891 11.162 6.644 1.00 56.50 88 PHE A N 1
ATOM 707 C CA . PHE A 1 88 ? 22.641 11.313 8.077 1.00 56.50 88 PHE A CA 1
ATOM 708 C C . PHE A 1 88 ? 22.744 9.981 8.833 1.00 56.50 88 PHE A C 1
ATOM 710 O O . PHE A 1 88 ? 23.359 9.939 9.896 1.00 56.50 88 PHE A O 1
ATOM 717 N N . ASN A 1 89 ? 22.193 8.891 8.291 1.00 57.00 89 ASN A N 1
ATOM 718 C CA . ASN A 1 89 ? 22.270 7.568 8.922 1.00 57.00 89 ASN A CA 1
ATOM 719 C C . ASN A 1 89 ? 23.641 6.884 8.781 1.00 57.00 89 ASN A C 1
ATOM 721 O O . ASN A 1 89 ? 23.945 6.010 9.583 1.00 57.00 89 ASN A O 1
ATOM 725 N N . LEU A 1 90 ? 24.452 7.237 7.776 1.00 61.69 90 LEU A N 1
ATOM 726 C CA . LEU A 1 90 ? 25.840 6.770 7.664 1.00 61.69 90 LEU A CA 1
ATOM 727 C C . LEU A 1 90 ? 26.794 7.571 8.561 1.00 61.69 90 LEU A C 1
ATOM 729 O O . LEU A 1 90 ? 27.750 7.009 9.085 1.00 61.69 90 LEU A O 1
ATOM 733 N N . ALA A 1 91 ? 26.559 8.877 8.708 1.00 66.50 91 ALA A N 1
ATOM 734 C CA . ALA A 1 91 ? 27.437 9.789 9.440 1.00 66.50 91 ALA A CA 1
ATOM 735 C C . ALA A 1 91 ? 27.207 9.777 10.957 1.00 66.50 91 ALA A C 1
ATOM 737 O O . ALA A 1 91 ? 28.085 10.193 11.708 1.00 66.50 91 ALA A O 1
ATOM 738 N N . ASN A 1 92 ? 26.043 9.313 11.414 1.00 61.56 92 ASN A N 1
ATOM 739 C CA . ASN A 1 92 ? 25.721 9.226 12.832 1.00 61.56 92 ASN A CA 1
ATOM 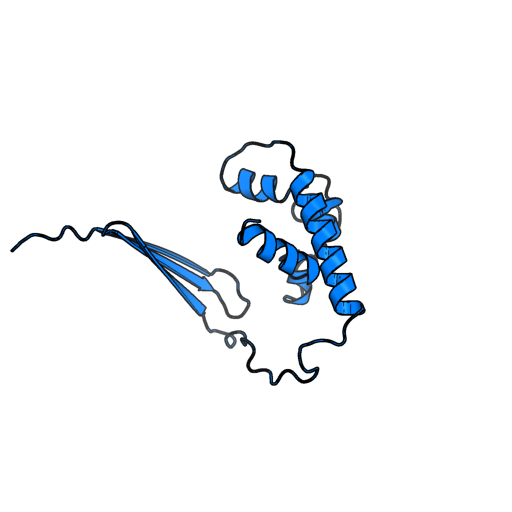740 C C . ASN A 1 92 ? 25.594 7.760 13.254 1.00 61.56 92 ASN A C 1
ATOM 742 O O . ASN A 1 92 ? 25.010 6.966 12.511 1.00 61.56 92 ASN A O 1
ATOM 746 N N . PRO A 1 93 ? 26.078 7.382 14.453 1.00 58.09 93 PRO A N 1
ATOM 747 C CA . PRO A 1 93 ? 25.748 6.081 15.011 1.00 58.09 93 PRO A CA 1
ATOM 748 C C . PRO A 1 93 ? 24.219 5.939 15.063 1.00 58.09 93 PRO A C 1
ATOM 750 O O . PRO A 1 93 ? 23.525 6.924 15.345 1.00 58.09 93 PRO A O 1
ATOM 753 N N . PRO A 1 94 ? 23.670 4.747 14.770 1.00 55.62 94 PRO A N 1
ATOM 754 C CA . PRO A 1 94 ? 22.231 4.546 14.770 1.00 55.62 94 PRO A CA 1
ATOM 755 C C . PRO A 1 94 ? 21.663 4.984 16.121 1.00 55.62 94 PRO A C 1
ATOM 757 O O . PRO A 1 94 ? 22.006 4.435 17.164 1.00 55.62 94 PRO A O 1
ATOM 760 N N . VAL A 1 95 ? 20.782 5.987 16.090 1.00 57.91 95 VAL A N 1
ATOM 761 C CA . VAL A 1 95 ? 20.095 6.523 17.282 1.00 57.91 95 VAL A CA 1
ATOM 762 C C . VAL A 1 95 ? 19.241 5.439 17.956 1.00 57.91 95 VAL A C 1
ATOM 764 O O . VAL A 1 95 ? 18.884 5.538 19.127 1.00 57.91 95 VAL A O 1
ATOM 767 N N . LEU A 1 96 ? 18.923 4.375 17.215 1.00 54.00 96 LEU A N 1
ATOM 768 C CA . LEU A 1 96 ? 18.208 3.217 17.717 1.00 54.00 96 LEU A CA 1
ATOM 769 C C . LEU A 1 96 ? 19.198 2.148 18.208 1.00 54.00 96 LEU A C 1
ATOM 771 O O . LEU A 1 96 ? 20.128 1.802 17.475 1.00 54.00 96 LEU A O 1
ATOM 775 N N . PRO A 1 97 ? 18.979 1.569 19.402 1.00 47.47 97 PRO A N 1
ATOM 776 C CA . PRO A 1 97 ? 19.777 0.454 19.895 1.00 47.47 97 PRO A CA 1
ATOM 777 C C . PRO A 1 97 ? 19.835 -0.677 18.860 1.00 47.47 97 PRO A C 1
ATOM 779 O O . PRO A 1 97 ? 18.795 -1.129 18.379 1.00 47.47 97 PRO A O 1
ATOM 782 N N . GLN A 1 98 ? 21.038 -1.185 18.559 1.00 54.84 98 GLN A N 1
ATOM 783 C CA . GLN A 1 98 ? 21.233 -2.345 17.668 1.00 54.84 98 GLN A CA 1
ATOM 784 C C . GLN A 1 98 ? 20.573 -3.632 18.187 1.00 54.84 98 GLN A C 1
ATOM 786 O O . GLN A 1 98 ? 20.405 -4.588 17.434 1.00 54.84 98 GLN A O 1
ATOM 791 N N . ASN A 1 99 ? 20.132 -3.627 19.447 1.00 53.97 99 ASN A N 1
ATOM 792 C CA . ASN A 1 99 ? 19.219 -4.613 20.000 1.00 53.97 99 ASN A CA 1
ATOM 793 C C . ASN A 1 99 ? 17.811 -4.015 20.088 1.00 53.97 99 ASN A C 1
ATOM 795 O O . ASN A 1 99 ? 17.398 -3.584 21.169 1.00 53.97 99 ASN A O 1
ATOM 799 N N . PRO A 1 100 ? 17.033 -3.986 18.991 1.00 52.06 100 PRO A N 1
ATOM 800 C CA . PRO A 1 100 ? 15.609 -3.793 19.131 1.00 52.06 100 PRO A CA 1
ATOM 801 C C . PRO A 1 100 ? 15.105 -5.006 19.909 1.00 52.06 100 PRO A C 1
ATOM 803 O O . PRO A 1 100 ? 15.037 -6.116 19.377 1.00 52.06 100 PRO A O 1
ATOM 806 N N . VAL A 1 101 ? 14.728 -4.816 21.176 1.00 54.88 101 VAL A N 1
ATOM 807 C CA . VAL A 1 101 ? 13.738 -5.708 21.778 1.00 54.88 101 VAL A CA 1
ATOM 808 C C . VAL A 1 101 ? 12.583 -5.685 20.789 1.00 54.88 101 VAL A C 1
ATOM 810 O O . VAL A 1 101 ? 11.963 -4.639 20.590 1.00 54.88 101 VAL A O 1
ATOM 813 N N . ARG A 1 102 ? 12.367 -6.799 20.081 1.00 53.28 102 ARG A N 1
ATOM 814 C CA . ARG A 1 102 ? 11.347 -6.942 19.040 1.00 53.28 102 ARG A CA 1
ATOM 815 C C . ARG A 1 102 ? 9.951 -6.914 19.678 1.00 53.28 102 ARG A C 1
ATOM 817 O O . ARG A 1 102 ? 9.209 -7.879 19.599 1.00 53.28 102 ARG A O 1
ATOM 824 N N . LYS A 1 103 ? 9.564 -5.793 20.286 1.00 58.47 103 LYS A N 1
ATOM 825 C CA . LYS A 1 103 ? 8.167 -5.376 20.460 1.00 58.47 103 LYS A CA 1
ATOM 826 C C . LYS A 1 103 ? 7.708 -4.578 19.232 1.00 58.47 103 LYS A C 1
ATOM 828 O O . LYS A 1 103 ? 6.902 -3.662 19.331 1.00 58.47 103 LYS A O 1
ATOM 833 N N . GLY A 1 104 ? 8.278 -4.890 18.067 1.00 62.97 104 GLY A N 1
ATOM 834 C CA . GLY A 1 104 ? 7.783 -4.412 16.787 1.00 62.97 104 GLY A CA 1
ATOM 835 C C . GLY A 1 104 ? 6.552 -5.214 16.387 1.00 62.97 104 GLY A C 1
ATOM 836 O O . GLY A 1 104 ? 6.388 -6.358 16.806 1.00 62.97 104 GLY A O 1
ATOM 837 N N . TRP A 1 105 ? 5.689 -4.604 15.581 1.00 72.25 105 TRP A N 1
ATOM 838 C CA . TRP A 1 105 ? 4.515 -5.260 15.019 1.00 72.25 105 TRP A CA 1
ATOM 839 C C . TRP A 1 105 ? 4.890 -6.621 14.405 1.00 72.25 105 TRP A C 1
ATOM 841 O O . TRP A 1 105 ? 5.734 -6.690 13.511 1.00 72.25 105 TRP A O 1
ATOM 851 N N . THR A 1 106 ? 4.279 -7.701 14.894 1.00 70.56 106 THR A N 1
ATOM 852 C CA . THR A 1 106 ? 4.417 -9.043 14.324 1.00 70.56 106 THR A CA 1
ATOM 853 C C . THR A 1 106 ? 3.227 -9.342 13.424 1.00 70.56 106 THR A C 1
ATOM 855 O O . THR A 1 106 ? 2.092 -8.943 13.703 1.00 70.56 106 THR A O 1
ATOM 858 N N . LYS A 1 107 ? 3.489 -10.033 12.309 1.00 73.75 107 LYS A N 1
ATOM 859 C CA . LYS A 1 107 ? 2.416 -10.466 11.413 1.00 73.75 107 LYS A CA 1
ATOM 860 C C . LYS A 1 107 ? 1.475 -11.441 12.143 1.00 73.75 107 LYS A C 1
ATOM 862 O O . LYS A 1 107 ? 1.962 -12.209 12.978 1.00 73.75 107 LYS A O 1
ATOM 867 N N . PRO A 1 108 ? 0.161 -11.431 11.846 1.00 82.38 108 PRO A N 1
ATOM 868 C CA . PRO A 1 108 ? -0.760 -12.421 12.392 1.00 82.38 108 PRO A CA 1
ATOM 869 C C . PRO A 1 108 ? -0.296 -13.852 12.070 1.00 82.38 108 PRO A C 1
ATOM 871 O O . PRO A 1 108 ? 0.347 -14.057 11.035 1.00 82.38 108 PRO A O 1
ATOM 874 N N . PRO A 1 109 ? -0.610 -14.849 12.914 1.00 88.56 109 PRO A N 1
ATOM 875 C CA . PRO A 1 109 ? -0.338 -16.247 12.596 1.00 88.56 109 PRO A CA 1
ATOM 876 C C . PRO A 1 109 ? -1.057 -16.696 11.316 1.00 88.56 109 PRO A C 1
ATOM 878 O O . PRO A 1 109 ? -2.042 -16.089 10.893 1.00 88.56 109 PRO A O 1
ATOM 881 N N . ASN A 1 110 ? -0.579 -17.782 10.703 1.00 88.56 110 ASN A N 1
ATOM 882 C CA . ASN A 1 110 ? -1.222 -18.350 9.517 1.00 88.56 110 ASN A CA 1
ATOM 883 C C . ASN A 1 110 ? -2.687 -18.725 9.823 1.00 88.56 110 ASN A C 1
ATOM 885 O O . ASN A 1 110 ? -2.988 -19.221 10.907 1.00 88.56 110 ASN A O 1
ATOM 889 N N . GLY A 1 111 ? -3.593 -18.441 8.887 1.00 87.19 111 GLY A N 1
ATOM 890 C CA . GLY A 1 111 ? -5.040 -18.617 9.050 1.00 87.19 111 GLY A CA 1
ATOM 891 C C . GLY A 1 111 ? -5.773 -17.450 9.724 1.00 87.19 111 GLY A C 1
ATOM 892 O O . GLY A 1 111 ? -7.000 -17.449 9.744 1.00 87.19 111 GLY A O 1
ATOM 893 N N . PHE A 1 112 ? -5.067 -16.433 10.230 1.00 90.38 112 PHE A N 1
ATOM 894 C CA . PHE A 1 112 ? -5.701 -15.255 10.828 1.00 90.38 112 PHE A CA 1
ATOM 895 C C . PHE A 1 112 ? -5.879 -14.119 9.819 1.00 90.38 112 PHE A C 1
ATOM 897 O O . PHE A 1 112 ? -5.030 -13.874 8.958 1.00 90.38 112 PHE A O 1
ATOM 904 N N . VAL A 1 113 ? -6.977 -13.381 9.985 1.00 91.19 113 VAL A N 1
ATOM 905 C CA . VAL A 1 113 ? -7.289 -12.167 9.226 1.00 91.19 113 VAL A CA 1
ATOM 906 C C . VAL A 1 113 ? -7.165 -10.952 10.143 1.00 91.19 113 VAL A C 1
ATOM 908 O O . VAL A 1 113 ? -7.775 -10.893 11.207 1.00 91.19 113 VAL A O 1
ATOM 911 N N . LYS A 1 114 ? -6.385 -9.955 9.722 1.00 91.94 114 LYS A N 1
ATOM 912 C CA . LYS A 1 114 ? -6.285 -8.648 10.374 1.00 91.94 114 LYS A CA 1
ATOM 913 C C . LYS A 1 114 ? -7.320 -7.696 9.796 1.00 91.94 114 LYS A C 1
ATOM 915 O O . LYS A 1 114 ? -7.270 -7.395 8.608 1.00 91.94 114 LYS A O 1
ATOM 920 N N . ILE A 1 115 ? -8.172 -7.130 10.642 1.00 94.69 115 ILE A N 1
ATOM 921 C CA . ILE A 1 115 ? -9.108 -6.074 10.248 1.00 94.69 115 ILE A CA 1
ATOM 922 C C . ILE A 1 115 ? -8.579 -4.742 10.786 1.00 94.69 115 ILE A C 1
ATOM 924 O O . ILE A 1 115 ? -8.507 -4.544 11.995 1.00 94.69 115 ILE A O 1
ATOM 928 N N . ASN A 1 116 ? -8.164 -3.839 9.895 1.00 95.19 116 ASN A N 1
ATOM 929 C CA . ASN A 1 116 ? -7.862 -2.455 10.271 1.00 95.19 116 ASN A CA 1
ATOM 930 C C . ASN A 1 116 ? -9.121 -1.621 10.059 1.00 95.19 116 ASN A C 1
ATOM 932 O O . ASN A 1 116 ? -9.667 -1.653 8.957 1.00 95.19 116 ASN A O 1
ATOM 936 N N . VAL A 1 117 ? -9.541 -0.873 11.074 1.00 93.62 117 VAL A N 1
ATOM 937 C CA . VAL A 1 117 ? -10.703 0.020 11.016 1.00 93.62 117 VAL A CA 1
ATOM 938 C C . VAL A 1 117 ? -10.236 1.440 11.305 1.00 93.62 117 VAL A C 1
ATOM 940 O O . VAL A 1 117 ? -9.378 1.631 12.165 1.00 93.62 117 VAL A O 1
ATOM 943 N N . ASP A 1 118 ? -10.785 2.413 10.589 1.00 94.12 118 ASP A N 1
ATOM 944 C CA . ASP A 1 118 ? -10.597 3.837 10.858 1.00 94.12 118 ASP A CA 1
ATOM 945 C C . ASP A 1 118 ? -11.931 4.578 10.719 1.00 94.12 118 ASP A C 1
ATOM 947 O O . ASP A 1 118 ? -12.833 4.119 10.009 1.00 94.12 118 ASP A O 1
ATOM 951 N N . ALA A 1 119 ? -12.066 5.712 11.400 1.00 92.81 119 ALA A N 1
ATOM 952 C CA . ALA A 1 119 ? -13.270 6.528 11.368 1.00 92.81 119 ALA A CA 1
ATOM 953 C C . ALA A 1 119 ? -12.941 8.021 11.351 1.00 92.81 119 ALA A C 1
ATOM 955 O O . ALA A 1 119 ? -11.970 8.480 11.945 1.00 92.81 119 ALA A O 1
ATOM 956 N N . VAL A 1 120 ? -13.793 8.789 10.679 1.00 91.31 120 VAL A N 1
ATOM 957 C CA . VAL A 1 120 ? -13.694 10.243 10.575 1.00 91.31 120 VAL A CA 1
ATOM 958 C C . VAL A 1 120 ? -15.002 10.877 11.015 1.00 91.31 120 VAL A C 1
ATOM 960 O O . VAL A 1 120 ? -16.081 10.407 10.661 1.00 91.31 120 VAL A O 1
ATOM 963 N N . ILE A 1 121 ? -14.901 11.963 11.776 1.00 91.56 121 ILE A N 1
ATOM 964 C CA . ILE A 1 121 ? -16.043 12.792 12.155 1.00 91.56 121 ILE A CA 1
ATOM 965 C C . ILE A 1 121 ? -15.841 14.167 11.525 1.00 91.56 121 ILE A C 1
ATOM 967 O O . ILE A 1 121 ? -14.806 14.798 11.738 1.00 91.56 121 ILE A O 1
ATOM 971 N N . LEU A 1 122 ? -16.817 14.628 10.746 1.00 87.88 122 LEU A N 1
ATOM 972 C CA . LEU A 1 122 ? -16.800 15.939 10.105 1.00 87.88 122 LEU A CA 1
ATOM 973 C C . LEU A 1 122 ? -18.210 16.531 10.095 1.00 87.88 122 LEU A C 1
ATOM 975 O O . LEU A 1 122 ? -19.115 15.950 9.508 1.00 87.88 122 LEU A O 1
ATOM 979 N N . ASN A 1 123 ? -18.385 17.703 10.709 1.00 87.69 123 ASN A N 1
ATOM 980 C CA . ASN A 1 123 ? -19.634 18.478 10.680 1.00 87.69 123 ASN A CA 1
ATOM 981 C C . ASN A 1 123 ? -20.894 17.668 11.061 1.00 87.69 123 ASN A C 1
ATOM 983 O O . ASN A 1 123 ? -21.921 17.781 10.404 1.00 87.69 123 ASN A O 1
ATOM 987 N N . GLY A 1 124 ? -20.813 16.820 12.093 1.00 83.88 124 GLY A N 1
ATOM 988 C CA . GLY A 1 124 ? -21.938 15.974 12.530 1.00 83.88 124 GLY A CA 1
ATOM 989 C C . GLY A 1 124 ? -22.115 14.671 11.738 1.00 83.88 124 GLY A C 1
ATOM 990 O O . GLY A 1 124 ? -22.919 13.822 12.126 1.00 83.88 124 GLY A O 1
ATOM 991 N N . ASN A 1 125 ? -21.312 14.466 10.694 1.00 87.50 125 ASN A N 1
ATOM 992 C CA . ASN A 1 125 ? -21.284 13.235 9.916 1.00 87.50 125 ASN A CA 1
ATOM 993 C C . ASN A 1 125 ? -20.155 12.341 10.421 1.00 87.50 125 ASN A C 1
ATOM 995 O O . ASN A 1 125 ? -19.049 12.810 10.699 1.00 87.50 125 ASN A O 1
ATOM 999 N N . VAL A 1 126 ? -20.425 11.045 10.517 1.00 92.56 126 VAL A N 1
ATOM 1000 C CA . VAL A 1 126 ? -19.442 10.023 10.874 1.00 92.56 126 VAL A CA 1
ATOM 1001 C C . VAL A 1 126 ? -19.259 9.113 9.674 1.00 92.56 126 VAL A C 1
ATOM 1003 O O . VAL A 1 126 ? -20.234 8.572 9.167 1.00 92.56 126 VAL A O 1
ATOM 1006 N N . GLY A 1 127 ? -18.024 8.935 9.223 1.00 94.06 127 GLY A N 1
ATOM 1007 C CA . GLY A 1 127 ? -17.640 7.920 8.249 1.00 94.06 127 GLY A CA 1
ATOM 1008 C C . GLY A 1 127 ? -16.738 6.879 8.897 1.00 94.06 127 GLY A C 1
ATOM 1009 O O . GLY A 1 127 ? -15.957 7.211 9.785 1.00 94.06 127 GLY A O 1
ATOM 1010 N N . PHE A 1 128 ? -16.808 5.632 8.447 1.00 95.75 128 PHE A N 1
ATOM 1011 C CA . PHE A 1 128 ? -15.861 4.588 8.830 1.00 95.75 128 PHE A CA 1
ATOM 1012 C C . PHE A 1 128 ? -15.417 3.781 7.613 1.00 95.75 128 PHE A C 1
ATOM 1014 O O . PHE A 1 128 ? -16.133 3.688 6.616 1.00 95.75 128 PHE A O 1
ATOM 1021 N N . GLY A 1 129 ? -14.241 3.173 7.713 1.00 95.19 129 GLY A N 1
ATOM 1022 C CA . GLY A 1 129 ? -13.710 2.236 6.736 1.00 95.19 129 GLY A CA 1
ATOM 1023 C C . GLY A 1 129 ? -13.015 1.074 7.431 1.00 95.19 129 GLY A C 1
ATOM 1024 O O . GLY A 1 129 ? -12.326 1.268 8.429 1.00 95.19 129 GLY A O 1
ATOM 1025 N N . ALA A 1 130 ? -13.177 -0.130 6.897 1.00 95.88 130 ALA A N 1
ATOM 1026 C CA . ALA A 1 130 ? -12.496 -1.330 7.352 1.00 95.88 130 ALA A CA 1
ATOM 1027 C C . ALA A 1 130 ? -11.805 -2.034 6.178 1.00 95.88 130 ALA A C 1
ATOM 1029 O O . ALA A 1 130 ? -12.353 -2.128 5.081 1.00 95.88 130 ALA A O 1
ATOM 1030 N N . ILE A 1 131 ? -10.603 -2.558 6.416 1.00 95.69 131 ILE A N 1
ATOM 1031 C CA . ILE A 1 131 ? -9.857 -3.392 5.470 1.00 95.69 131 ILE A CA 1
ATOM 1032 C C . ILE A 1 131 ? -9.438 -4.675 6.179 1.00 95.69 131 ILE A C 1
ATOM 1034 O O . ILE A 1 131 ? -8.677 -4.629 7.15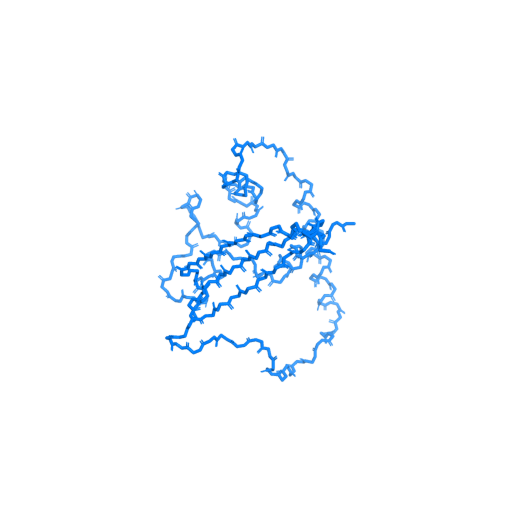0 1.00 95.69 131 ILE A O 1
ATOM 1038 N N . ALA A 1 132 ? -9.879 -5.809 5.645 1.00 95.12 132 ALA A N 1
ATOM 1039 C CA . ALA A 1 132 ? -9.450 -7.139 6.044 1.00 95.12 132 ALA A CA 1
ATOM 1040 C C . ALA A 1 132 ? -8.207 -7.553 5.247 1.00 95.12 132 ALA A C 1
ATOM 1042 O O . ALA A 1 132 ? -8.167 -7.411 4.022 1.00 95.12 132 ALA A O 1
ATOM 1043 N N . ARG A 1 133 ? -7.188 -8.070 5.936 1.00 92.69 133 ARG A N 1
ATOM 1044 C CA . ARG A 1 133 ? -5.964 -8.598 5.332 1.00 92.69 133 ARG A CA 1
ATOM 1045 C C . ARG A 1 133 ? -5.615 -9.977 5.866 1.00 92.69 133 ARG A C 1
ATOM 1047 O O . ARG A 1 133 ? -5.794 -10.211 7.055 1.00 92.69 133 ARG A O 1
ATOM 1054 N N . ASP A 1 134 ? -5.083 -10.857 5.031 1.00 86.38 134 ASP A N 1
ATOM 1055 C CA . ASP A 1 134 ? -4.548 -12.141 5.487 1.00 86.38 134 ASP A CA 1
ATOM 1056 C C . ASP A 1 134 ? -3.232 -11.985 6.277 1.00 86.38 134 ASP A C 1
ATOM 1058 O O . ASP A 1 134 ? -2.688 -10.886 6.449 1.00 86.38 134 ASP A O 1
ATOM 1062 N N . HIS A 1 135 ? -2.718 -13.111 6.769 1.00 83.69 135 HIS A N 1
ATOM 1063 C CA . HIS A 1 135 ? -1.464 -13.208 7.515 1.00 83.69 135 HIS A CA 1
ATOM 1064 C C . HIS A 1 135 ? -0.216 -12.798 6.710 1.00 83.69 135 HIS A C 1
ATOM 1066 O O . HIS A 1 135 ? 0.810 -12.458 7.302 1.00 83.69 135 HIS A O 1
ATOM 1072 N N . ASP A 1 136 ? -0.303 -12.771 5.379 1.00 78.25 136 ASP A N 1
ATOM 1073 C CA . ASP A 1 136 ? 0.745 -12.272 4.490 1.00 78.25 136 ASP A CA 1
ATOM 1074 C C . ASP A 1 136 ? 0.503 -10.808 4.060 1.00 78.25 136 ASP A C 1
ATOM 1076 O O . ASP A 1 136 ? 1.239 -10.246 3.239 1.00 78.25 136 ASP A O 1
ATOM 1080 N N . GLY A 1 137 ? -0.530 -10.163 4.606 1.00 79.38 137 GLY A N 1
ATOM 1081 C CA . GLY A 1 137 ? -0.867 -8.764 4.382 1.00 79.38 137 GLY A CA 1
ATOM 1082 C C . GLY A 1 137 ? -1.647 -8.465 3.097 1.00 79.38 137 GLY A C 1
ATOM 1083 O O . GLY A 1 137 ? -1.821 -7.281 2.794 1.00 79.38 137 GLY A O 1
ATOM 1084 N N . PHE A 1 138 ? -2.132 -9.464 2.350 1.00 76.50 138 PHE A N 1
ATOM 1085 C CA . PHE A 1 138 ? -3.008 -9.221 1.196 1.00 76.50 138 PHE A CA 1
ATOM 1086 C C . PHE A 1 138 ? -4.387 -8.779 1.637 1.00 76.50 138 PHE A C 1
ATOM 1088 O O . PHE A 1 138 ? -4.929 -9.307 2.598 1.00 76.50 138 PHE A O 1
ATOM 1095 N N . VAL A 1 139 ? -4.975 -7.841 0.897 1.00 84.38 139 VAL A N 1
ATOM 1096 C CA . VAL A 1 139 ? -6.349 -7.398 1.129 1.00 84.38 139 VAL A CA 1
ATOM 1097 C C . VAL A 1 139 ? -7.313 -8.487 0.671 1.00 84.38 139 VAL A C 1
ATOM 1099 O O . VAL A 1 139 ? -7.342 -8.831 -0.505 1.00 84.38 139 VAL A O 1
ATOM 1102 N N . LEU A 1 140 ? -8.108 -8.992 1.611 1.00 87.06 140 LEU A N 1
ATOM 1103 C CA . LEU A 1 140 ? -9.181 -9.953 1.347 1.00 87.06 140 LEU A CA 1
ATOM 1104 C C . LEU A 1 140 ? -10.497 -9.251 1.009 1.00 87.06 140 LEU A C 1
ATOM 1106 O O . LEU A 1 140 ? -11.338 -9.792 0.302 1.00 87.06 140 LEU A O 1
ATOM 1110 N N . GLY A 1 141 ? -10.676 -8.035 1.519 1.00 85.31 141 GLY A N 1
ATOM 1111 C CA . GLY A 1 141 ? -11.867 -7.236 1.298 1.00 85.31 141 GLY A CA 1
ATOM 1112 C C . GLY A 1 141 ? -11.860 -5.984 2.160 1.00 85.31 141 GLY A C 1
ATOM 1113 O O . GLY A 1 141 ? -10.991 -5.791 3.016 1.00 85.31 141 GLY A O 1
ATO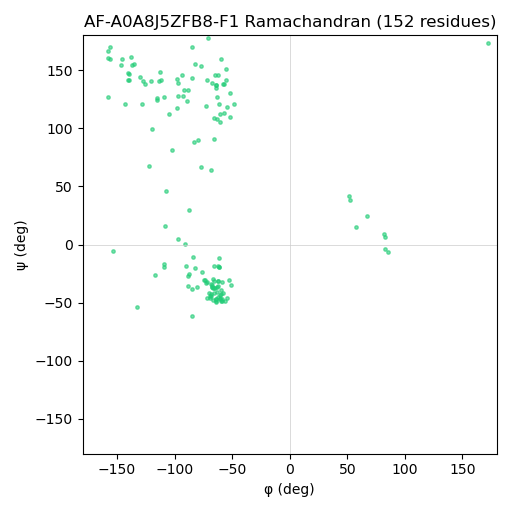M 1114 N N . GLY A 1 142 ? -12.839 -5.122 1.932 1.00 94.38 142 GLY A N 1
ATOM 1115 C CA . GLY A 1 142 ? -13.042 -3.932 2.737 1.00 94.38 142 GLY A CA 1
ATOM 1116 C C . GLY A 1 142 ? -14.482 -3.466 2.667 1.00 94.38 142 GLY A C 1
ATOM 1117 O O . GLY A 1 142 ? -15.220 -3.819 1.750 1.00 94.38 142 GLY A O 1
ATOM 1118 N N . CYS A 1 143 ? -14.874 -2.676 3.651 1.00 94.56 143 CYS A N 1
ATOM 1119 C CA . CYS A 1 143 ? -16.163 -2.009 3.670 1.00 94.56 143 CYS A CA 1
ATOM 1120 C C . CYS A 1 143 ? -15.991 -0.579 4.166 1.00 94.56 143 CYS A C 1
ATOM 1122 O O . CYS A 1 143 ? -14.980 -0.225 4.773 1.00 94.56 143 CYS A O 1
ATOM 1124 N N . TYR A 1 144 ? -16.980 0.252 3.882 1.00 96.06 144 TYR A N 1
ATOM 1125 C CA . TYR A 1 144 ? -17.074 1.592 4.429 1.00 96.06 144 TYR A CA 1
ATOM 1126 C C . TYR A 1 144 ? -18.544 1.934 4.641 1.00 96.06 144 TYR A C 1
ATOM 1128 O O . TYR A 1 144 ? -19.429 1.321 4.043 1.00 96.06 144 TYR A O 1
ATOM 1136 N N . GLY A 1 145 ? -18.802 2.915 5.491 1.00 92.25 145 GLY A N 1
ATOM 1137 C CA . GLY A 1 145 ? -20.143 3.420 5.735 1.00 92.25 145 GLY A CA 1
ATOM 1138 C C . GLY A 1 145 ? -20.096 4.829 6.294 1.00 92.25 145 GLY A C 1
ATOM 1139 O O . GLY A 1 145 ? -19.037 5.315 6.694 1.00 92.25 145 GLY A O 1
ATOM 1140 N N . HIS A 1 146 ? -21.243 5.498 6.294 1.00 92.31 146 HIS 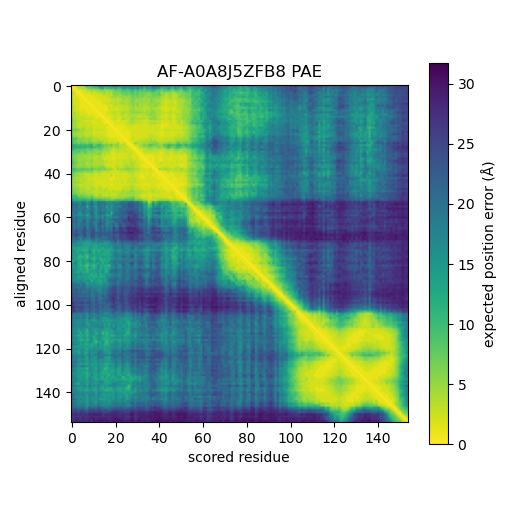A N 1
ATOM 1141 C CA . HIS A 1 146 ? -21.386 6.805 6.916 1.00 92.31 146 HIS A CA 1
ATOM 1142 C C . HIS A 1 146 ? -22.785 6.983 7.506 1.00 92.31 146 HIS A C 1
ATOM 1144 O O . HIS A 1 146 ? -23.734 6.336 7.067 1.00 92.31 146 HIS A O 1
ATOM 1150 N N . ALA A 1 147 ? -22.894 7.850 8.506 1.00 85.69 147 ALA A N 1
ATOM 1151 C CA . ALA A 1 147 ? -24.143 8.244 9.137 1.00 85.69 147 ALA A CA 1
ATOM 1152 C C . ALA A 1 147 ? -24.121 9.746 9.445 1.00 85.69 147 ALA A C 1
ATOM 1154 O O . ALA A 1 147 ? -23.097 10.275 9.887 1.00 85.69 147 ALA A O 1
ATOM 1155 N N . ASN A 1 148 ? -25.258 10.415 9.258 1.00 82.50 148 ASN A N 1
ATOM 1156 C CA . ASN A 1 148 ? -25.457 11.792 9.702 1.00 82.50 148 ASN A CA 1
ATOM 1157 C C . ASN A 1 148 ? -26.169 11.773 11.051 1.00 82.50 148 ASN A C 1
ATOM 1159 O O . ASN A 1 148 ? -27.239 11.174 11.172 1.00 82.50 148 ASN A O 1
ATOM 1163 N N . LYS A 1 149 ? -25.622 12.460 12.057 1.00 64.25 149 LYS A N 1
ATOM 1164 C CA . LYS A 1 149 ? -26.432 12.860 13.208 1.00 64.25 149 LYS A CA 1
ATOM 1165 C C . LYS A 1 149 ? -27.222 14.103 12.811 1.00 64.25 149 LYS A C 1
ATOM 1167 O O . LYS A 1 149 ? -26.758 15.218 13.034 1.00 64.25 149 LYS A O 1
ATOM 1172 N N . ASN A 1 150 ? -28.422 13.920 12.268 1.00 57.03 150 ASN A N 1
ATOM 1173 C CA . ASN A 1 150 ? -29.450 14.917 12.541 1.00 57.03 150 ASN A CA 1
ATOM 1174 C C . ASN A 1 150 ? -29.718 14.804 14.044 1.00 57.03 150 ASN A C 1
ATOM 1176 O O . ASN A 1 150 ? -30.179 13.772 14.525 1.00 57.03 150 ASN A O 1
ATOM 1180 N N . LEU A 1 151 ? -29.294 15.813 14.802 1.00 52.72 151 LEU A N 1
ATOM 1181 C CA . LEU A 1 151 ? -29.807 16.018 16.147 1.00 52.72 151 LEU A CA 1
ATOM 1182 C C . LEU A 1 151 ? -31.283 16.368 15.964 1.00 52.72 151 LEU A C 1
ATOM 1184 O O . LEU A 1 151 ? -31.612 17.533 15.753 1.00 52.72 151 LEU A O 1
ATOM 1188 N N . ASP A 1 152 ? -32.148 15.358 15.969 1.00 43.72 152 ASP A N 1
ATOM 1189 C CA . ASP A 1 152 ? -33.566 15.585 16.197 1.00 43.72 152 ASP A CA 1
ATOM 1190 C C . ASP A 1 152 ? -33.664 16.208 17.592 1.00 43.72 152 ASP A C 1
ATOM 1192 O O . ASP A 1 152 ? -33.390 15.565 18.609 1.00 43.72 152 ASP A O 1
ATOM 1196 N N . ALA A 1 153 ? -33.920 17.515 17.611 1.00 39.28 153 ALA A N 1
ATOM 1197 C CA . ALA A 1 153 ? -34.233 18.255 18.816 1.00 39.28 153 ALA A CA 1
ATOM 1198 C C . ALA A 1 153 ? -35.512 17.651 19.413 1.00 39.28 153 ALA A C 1
ATOM 1200 O O . ALA A 1 153 ? -36.577 17.740 18.801 1.00 39.28 153 ALA A O 1
ATOM 1201 N N . ILE A 1 154 ? -35.371 17.005 20.571 1.00 40.66 154 ILE A N 1
ATOM 1202 C CA . ILE A 1 154 ? -36.471 16.730 21.504 1.00 40.66 154 ILE A CA 1
ATOM 1203 C C . ILE A 1 154 ? -36.560 17.919 22.455 1.00 40.66 154 ILE A C 1
ATOM 1205 O O . ILE A 1 154 ? -35.484 18.342 22.941 1.00 40.66 154 ILE A O 1
#

Secondary structure (DSSP, 8-state):
--HHHHHHHHHHHTT-S--HHHHHHHSTT---B-TTTSSSB--HHIIIII-TT--HHHHHHHHHT-------HHHHHHHHHHHHHHHHHHHS--SS-SS--S-SPPPPPTT--EEEEEEEEETTEEEEEEEEE-TT--EEEEEEEEEE------

InterPro domains:
  IPR026960 Reverse transcriptase zinc-binding domain [PF13966] (2-53)
  IPR052929 RNase H-like EbsB-related [PTHR47074] (54-151)

Solvent-accessible surface area (backbone atoms only — not comparable to full-atom values): 9352 Å² total; per-residue (Å²): 133,60,70,70,56,56,57,49,26,51,33,58,51,66,68,63,54,93,28,34,44,57,46,25,72,76,38,82,91,50,71,32,56,17,89,79,73,67,78,48,60,17,36,71,60,30,54,72,68,68,36,94,76,51,45,75,62,46,58,53,22,62,75,72,70,73,65,86,81,93,73,62,66,65,53,53,52,35,48,53,50,21,48,51,49,47,50,51,57,71,76,37,80,71,90,60,66,95,70,66,77,79,82,58,94,72,73,55,58,87,94,38,72,48,72,52,72,52,73,48,80,55,96,60,29,39,38,40,40,36,40,34,18,42,38,88,66,49,76,77,48,69,53,70,54,72,50,71,61,74,78,75,84,127

Nearest PDB structures (foldseek):
  8rha-assembly1_A  TM=5.888E-01  e=3.264E-01  Homo sapiens
  7ucz-assembly2_B  TM=8.083E-01  e=1.721E+00  Homo sapiens
  5l7j-assembly1_A  TM=3.985E-01  e=3.603E+00  Dehalococcoides mccartyi BTF08

Radius of gyration: 20.1 Å; Cα contacts (8 Å, |Δi|>4): 170; chains: 1; bounding box: 64×39×41 Å

Sequence (154 aa):
MLPKVRVFSCRIGQNILPTYDNIACIRKNLSTTCPRCKNSDETLIHAMKECPKNYWNDRNKMVFHGKADATMVVWEIAQTFSNEFKIFNLANPPVLPQNPVRKGWTKPPNGFVKINVDAVILNGNVGFGAIARDHDGFVLGGCYGHANKNLDAI

pLDDT: mean 72.17, std 15.97, range [39.28, 96.06]

Mean predicted aligned error: 15.92 Å

Foldseek 3Di:
DDPVLVVVLVCLLVQNDPQLVNLCVLPPPGDQQDPQQSPDGGGSCCADPVPPPDDPVCVVCVVPPPDDDDDPVSSVVSVVSSVVSNCVPVVDPPPDPPDDPPPDDAQDPAPDKDKDKDWDDDPQKIKIKIFIAGSSGHTPDMDMDMDGPPVPDD